Protein AF-A0A3C0R7H1-F1 (afdb_monomer_lite)

Foldseek 3Di:
DAQEDEAEAAADLPPVPDDVSVVVVVVVVVCVVVRHHYDYHHHHPPD

Structure (mmCIF, N/CA/C/O backbone):
data_AF-A0A3C0R7H1-F1
#
_entry.id   AF-A0A3C0R7H1-F1
#
loop_
_atom_site.group_PDB
_atom_site.id
_atom_site.type_symbol
_atom_site.label_atom_id
_atom_site.label_alt_id
_atom_site.label_comp_id
_atom_site.label_asym_id
_atom_site.label_entity_id
_atom_site.label_seq_id
_atom_site.pdbx_PDB_ins_code
_atom_site.Cartn_x
_atom_site.Cartn_y
_atom_site.Cartn_z
_atom_site.occupancy
_atom_site.B_iso_or_equiv
_atom_site.auth_seq_id
_atom_site.auth_comp_id
_atom_site.auth_asym_id
_atom_site.auth_atom_id
_atom_site.pdbx_PDB_model_num
ATOM 1 N N . MET A 1 1 ? -14.999 11.320 13.115 1.00 73.00 1 MET A N 1
ATOM 2 C CA . MET A 1 1 ? -14.070 11.726 12.042 1.00 73.00 1 MET A CA 1
ATOM 3 C C . MET A 1 1 ? -13.648 10.459 11.323 1.00 73.00 1 MET A C 1
ATOM 5 O O . MET A 1 1 ? -13.208 9.533 11.993 1.00 73.00 1 MET A O 1
ATOM 9 N N . GLU A 1 2 ? -13.903 10.362 10.022 1.00 86.06 2 GLU A N 1
ATOM 10 C CA . GLU A 1 2 ? -13.579 9.168 9.234 1.00 86.06 2 GLU A CA 1
ATOM 11 C C . GLU A 1 2 ? -12.055 9.042 9.082 1.00 86.06 2 GLU A C 1
ATOM 13 O O . GLU A 1 2 ? -11.386 10.011 8.725 1.00 86.06 2 GLU A O 1
ATOM 18 N N . LYS A 1 3 ? -11.487 7.870 9.394 1.00 93.00 3 LYS A N 1
ATOM 19 C CA . LYS A 1 3 ? -10.056 7.602 9.193 1.00 93.00 3 LYS A CA 1
ATOM 20 C C . LYS A 1 3 ? -9.841 7.185 7.740 1.00 93.00 3 LYS A C 1
ATOM 22 O O . LYS A 1 3 ? -9.905 5.999 7.440 1.00 93.00 3 LYS A O 1
ATOM 27 N N . HIS A 1 4 ? -9.606 8.152 6.858 1.00 97.31 4 HIS A N 1
ATOM 28 C CA . HIS A 1 4 ? -9.395 7.906 5.432 1.00 97.31 4 HIS 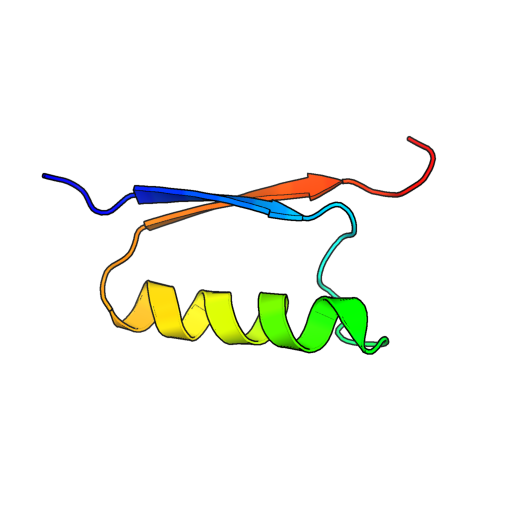A CA 1
ATOM 29 C C . HIS A 1 4 ? -8.002 8.382 5.000 1.00 97.31 4 HIS A C 1
ATOM 31 O O . HIS A 1 4 ? -7.691 9.569 5.088 1.00 97.31 4 HIS A O 1
ATOM 37 N N . LEU A 1 5 ? -7.157 7.451 4.553 1.00 97.25 5 LEU A N 1
ATOM 38 C CA . LEU A 1 5 ? -5.826 7.734 4.022 1.00 97.25 5 LEU A CA 1
ATOM 39 C C . LEU A 1 5 ? -5.806 7.656 2.497 1.00 97.25 5 LEU A C 1
ATOM 41 O O . LEU A 1 5 ? -6.273 6.689 1.899 1.00 97.25 5 LEU A O 1
ATOM 45 N N . HIS A 1 6 ? -5.183 8.656 1.881 1.00 97.19 6 HIS A N 1
ATOM 46 C CA . HIS A 1 6 ? -4.793 8.621 0.478 1.00 97.19 6 HIS A CA 1
ATOM 47 C C . HIS A 1 6 ? -3.309 8.259 0.413 1.00 97.19 6 HIS A C 1
ATOM 49 O O . HIS A 1 6 ? -2.478 8.970 0.979 1.00 97.19 6 HIS A O 1
ATOM 55 N N . ILE A 1 7 ? -2.976 7.150 -0.246 1.00 96.06 7 ILE A N 1
ATOM 56 C CA . ILE A 1 7 ? -1.597 6.662 -0.369 1.00 96.06 7 ILE A CA 1
ATOM 57 C C . ILE A 1 7 ? -1.178 6.744 -1.833 1.00 96.06 7 ILE A C 1
ATOM 59 O O . ILE A 1 7 ? -1.880 6.234 -2.702 1.00 96.06 7 ILE A O 1
ATOM 63 N N . ILE A 1 8 ? -0.036 7.379 -2.098 1.00 94.56 8 ILE A N 1
ATOM 64 C CA . ILE A 1 8 ? 0.554 7.481 -3.436 1.00 94.56 8 ILE A CA 1
ATOM 65 C C . ILE A 1 8 ? 1.612 6.389 -3.588 1.00 94.56 8 ILE A C 1
ATOM 67 O O . ILE A 1 8 ? 2.594 6.362 -2.848 1.00 94.56 8 ILE A O 1
ATOM 71 N N . ALA A 1 9 ? 1.408 5.506 -4.560 1.00 92.81 9 ALA A N 1
ATOM 72 C CA . ALA A 1 9 ? 2.321 4.444 -4.944 1.00 92.81 9 ALA A CA 1
ATOM 73 C C . ALA A 1 9 ? 2.871 4.746 -6.340 1.00 92.81 9 ALA A C 1
ATOM 75 O O . ALA A 1 9 ? 2.151 4.664 -7.332 1.00 92.81 9 ALA A O 1
ATOM 76 N N . LEU A 1 10 ? 4.154 5.107 -6.417 1.00 90.00 10 LEU A N 1
ATOM 77 C CA . LEU A 1 10 ? 4.797 5.472 -7.686 1.00 90.00 10 LEU A CA 1
ATOM 78 C C . LEU A 1 10 ? 4.975 4.285 -8.647 1.00 90.00 10 LEU A C 1
ATOM 80 O O . LEU A 1 10 ? 5.280 4.513 -9.808 1.00 90.00 10 LEU A O 1
ATOM 84 N N . ASN A 1 11 ? 4.763 3.063 -8.150 1.00 88.69 11 ASN A N 1
ATOM 85 C CA . ASN A 1 11 ? 4.669 1.818 -8.903 1.00 88.69 11 ASN A CA 1
ATOM 86 C C . ASN A 1 11 ? 3.450 1.026 -8.404 1.00 88.69 11 ASN A C 1
ATOM 88 O O . ASN A 1 11 ? 3.073 1.132 -7.230 1.00 88.69 11 ASN A O 1
ATOM 92 N N . VAL A 1 12 ? 2.866 0.190 -9.263 1.00 92.00 12 VAL A N 1
ATOM 93 C CA . VAL A 1 12 ? 1.798 -0.742 -8.873 1.00 92.00 12 VAL A CA 1
ATOM 94 C C . VAL A 1 12 ? 2.366 -1.756 -7.863 1.00 92.00 12 VAL A C 1
ATOM 96 O O . VAL A 1 12 ? 3.321 -2.456 -8.189 1.00 92.00 12 VAL A O 1
ATOM 99 N N . PRO A 1 13 ? 1.810 -1.873 -6.640 1.00 93.62 13 PRO A N 1
ATOM 100 C CA . PRO A 1 13 ? 2.386 -2.716 -5.589 1.00 93.62 13 PRO A CA 1
ATOM 101 C C . PRO A 1 13 ? 2.135 -4.216 -5.760 1.00 93.62 13 PRO A C 1
ATOM 103 O O . PRO A 1 13 ? 2.530 -5.006 -4.904 1.00 93.62 13 PRO A O 1
ATOM 106 N N . PHE A 1 14 ? 1.457 -4.605 -6.839 1.00 93.25 14 PHE A N 1
ATOM 107 C CA . PHE A 1 14 ? 1.221 -5.988 -7.213 1.00 93.25 14 PHE A CA 1
ATOM 108 C C . PHE A 1 14 ? 1.672 -6.215 -8.667 1.00 93.25 14 PHE A C 1
ATOM 110 O O . PHE A 1 14 ? 1.321 -5.400 -9.523 1.00 93.25 14 PHE A O 1
ATOM 117 N N . PRO A 1 15 ? 2.350 -7.334 -8.977 1.00 93.56 15 PRO A N 1
ATOM 118 C CA . PRO A 1 15 ? 2.788 -8.389 -8.055 1.00 93.56 15 PRO A CA 1
ATOM 119 C C . PRO A 1 15 ? 3.869 -7.917 -7.068 1.00 93.56 15 PRO A C 1
ATOM 121 O O . PRO A 1 15 ? 4.557 -6.932 -7.299 1.00 93.56 15 PRO A O 1
ATOM 124 N N . VAL A 1 16 ? 3.994 -8.609 -5.930 1.00 94.00 16 VAL A N 1
ATOM 125 C CA . VAL A 1 16 ? 4.997 -8.296 -4.892 1.00 94.00 16 VAL A CA 1
ATOM 126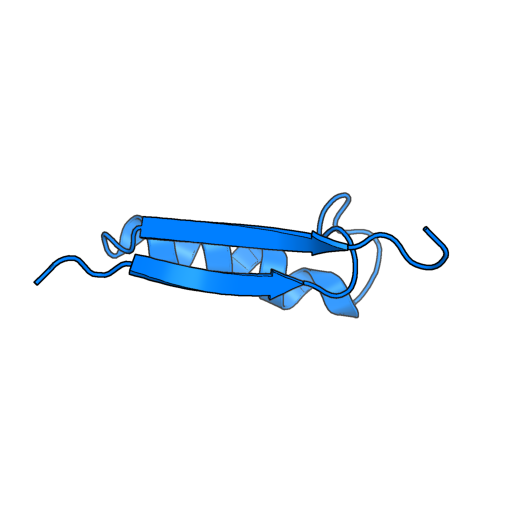 C C . VAL A 1 16 ? 6.332 -8.951 -5.258 1.00 94.00 16 VAL A C 1
ATOM 128 O O . VAL A 1 16 ? 6.794 -9.873 -4.590 1.00 94.00 16 VAL A O 1
ATOM 131 N N . ASP A 1 17 ? 6.907 -8.542 -6.383 1.00 92.25 17 ASP A N 1
ATOM 132 C CA . ASP A 1 17 ? 8.040 -9.215 -7.030 1.00 92.25 17 ASP A CA 1
ATOM 133 C C . ASP A 1 17 ? 9.382 -8.482 -6.874 1.00 92.25 17 ASP A C 1
ATOM 135 O O . ASP A 1 17 ? 10.431 -9.038 -7.202 1.00 92.25 17 ASP A O 1
ATOM 139 N N . TYR A 1 18 ? 9.384 -7.273 -6.305 1.00 88.88 18 TYR A N 1
ATOM 140 C CA . TYR A 1 18 ? 10.603 -6.536 -5.982 1.00 88.88 18 TYR A CA 1
ATOM 141 C C . TYR A 1 18 ? 10.527 -5.850 -4.612 1.00 88.88 18 TYR A C 1
ATOM 143 O O . TYR A 1 18 ? 9.459 -5.521 -4.096 1.00 88.88 18 TYR A O 1
ATOM 151 N N . GLY A 1 19 ? 11.692 -5.600 -4.006 1.00 87.62 19 GLY A N 1
ATOM 152 C CA . GLY A 1 19 ? 11.782 -5.152 -2.610 1.00 87.62 19 GLY A CA 1
ATOM 153 C C . GLY A 1 19 ? 11.046 -3.844 -2.291 1.00 87.62 19 GLY A C 1
ATOM 154 O O . GLY A 1 19 ? 10.573 -3.668 -1.172 1.00 87.62 19 GLY A O 1
ATOM 155 N N . GLY A 1 20 ? 10.901 -2.939 -3.263 1.00 86.31 20 GLY A N 1
ATOM 156 C CA . GLY A 1 20 ? 10.291 -1.624 -3.046 1.00 86.31 20 GLY A CA 1
ATOM 157 C C . GLY A 1 20 ? 8.765 -1.627 -2.901 1.00 86.31 20 GLY A C 1
ATOM 158 O O . GLY A 1 20 ? 8.223 -0.634 -2.426 1.00 86.31 20 GLY A O 1
ATOM 159 N N . VAL A 1 21 ? 8.069 -2.713 -3.261 1.00 92.75 21 VAL A N 1
ATOM 160 C CA . VAL A 1 21 ? 6.602 -2.828 -3.089 1.00 92.75 21 VAL A CA 1
ATOM 161 C C . VAL A 1 21 ? 6.189 -3.644 -1.876 1.00 92.75 21 VAL A C 1
ATOM 163 O O . VAL A 1 21 ?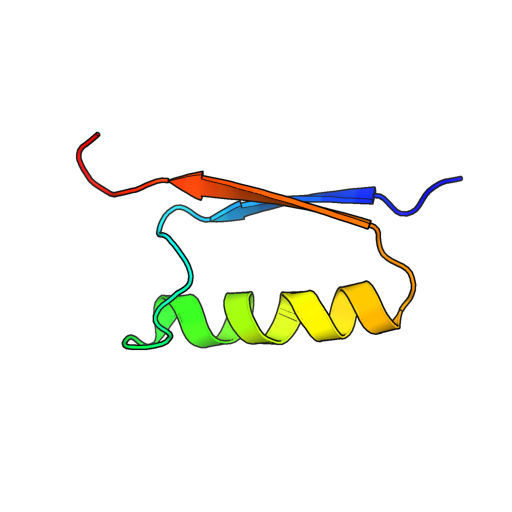 5.040 -3.548 -1.450 1.00 92.75 21 VAL A O 1
ATOM 166 N N . VAL A 1 22 ? 7.119 -4.400 -1.284 1.00 94.56 22 VAL A N 1
ATOM 167 C CA . VAL A 1 22 ? 6.838 -5.326 -0.178 1.00 94.56 22 VAL A CA 1
ATOM 168 C C . VAL A 1 22 ? 6.216 -4.602 1.016 1.00 94.56 22 VAL A C 1
ATOM 170 O O . VAL A 1 22 ? 5.142 -4.988 1.472 1.00 94.56 22 VAL A O 1
ATOM 173 N N . ASP A 1 23 ? 6.860 -3.541 1.511 1.00 92.94 23 ASP A N 1
ATOM 174 C CA . ASP A 1 23 ? 6.369 -2.811 2.689 1.00 92.94 23 ASP A CA 1
ATOM 175 C C . ASP A 1 23 ? 4.991 -2.187 2.434 1.00 92.94 23 ASP A C 1
ATOM 177 O O . ASP A 1 23 ? 4.081 -2.341 3.247 1.00 92.94 23 ASP A O 1
ATOM 181 N N . LEU A 1 24 ? 4.804 -1.536 1.281 1.00 94.38 24 LEU A N 1
ATOM 182 C CA . LEU A 1 24 ? 3.522 -0.931 0.934 1.00 94.38 24 LEU A CA 1
ATOM 183 C C . LEU A 1 24 ? 2.415 -1.989 0.857 1.00 94.38 24 LEU A C 1
ATOM 185 O O . LEU A 1 24 ? 1.379 -1.818 1.496 1.00 94.38 24 LEU A O 1
ATOM 189 N N . PHE A 1 25 ? 2.637 -3.086 0.127 1.00 96.12 25 PHE A N 1
ATOM 190 C CA . PHE A 1 25 ? 1.627 -4.123 -0.082 1.00 96.12 25 PHE A CA 1
ATOM 191 C C . PHE A 1 25 ? 1.111 -4.706 1.239 1.00 96.12 25 PHE A C 1
ATOM 193 O O . PHE A 1 25 ? -0.099 -4.816 1.431 1.00 96.12 25 PHE A O 1
ATOM 200 N N . TRP A 1 26 ? 2.004 -5.013 2.185 1.00 96.00 26 TRP A N 1
ATOM 201 C CA . TRP A 1 26 ? 1.623 -5.602 3.476 1.00 96.00 26 TRP A CA 1
ATOM 202 C C . TRP A 1 26 ? 1.115 -4.582 4.504 1.00 96.00 26 TRP A C 1
ATOM 204 O O . TRP A 1 26 ? 0.404 -4.948 5.444 1.00 96.00 26 TRP A O 1
ATOM 214 N N . LYS A 1 27 ? 1.402 -3.290 4.319 1.00 95.38 27 LYS A N 1
ATOM 215 C CA . LYS A 1 27 ? 0.883 -2.213 5.174 1.00 95.38 27 LYS A CA 1
ATOM 216 C C . LYS A 1 27 ? -0.604 -1.945 4.939 1.00 95.38 27 LYS A C 1
ATOM 218 O O . LYS A 1 27 ? -1.320 -1.662 5.897 1.00 95.38 27 LYS A O 1
ATOM 223 N N . LEU A 1 28 ? -1.081 -2.084 3.701 1.00 96.81 28 LEU A N 1
ATOM 224 C CA . LEU A 1 28 ? -2.489 -1.879 3.336 1.00 96.81 28 LEU A CA 1
ATOM 225 C C . LEU A 1 28 ? -3.468 -2.737 4.166 1.00 96.81 28 LEU A C 1
ATOM 227 O O . LEU A 1 28 ? -4.325 -2.147 4.828 1.00 96.81 28 LEU A O 1
ATOM 231 N N . PRO A 1 29 ? -3.344 -4.082 4.228 1.00 96.81 29 PRO A N 1
ATOM 232 C CA . PRO A 1 29 ? -4.253 -4.903 5.029 1.00 96.81 29 PRO A CA 1
ATOM 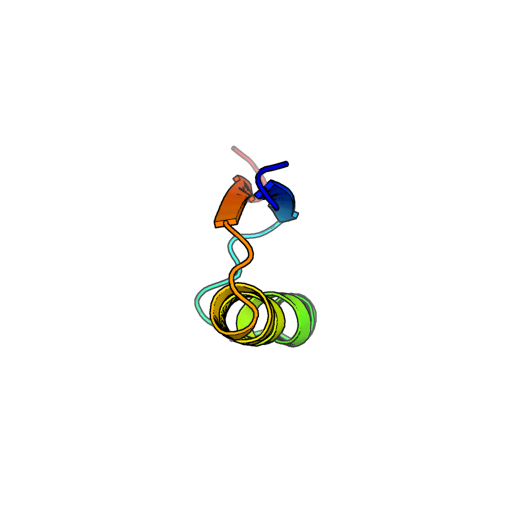233 C C . PRO A 1 29 ? -4.115 -4.633 6.533 1.00 96.81 29 PRO A C 1
ATOM 235 O O . PRO A 1 29 ? -5.112 -4.670 7.250 1.00 96.81 29 PRO A O 1
ATOM 238 N N . SER A 1 30 ? -2.912 -4.305 7.020 1.00 97.38 30 SER A N 1
ATOM 239 C CA . SER A 1 30 ? -2.694 -3.938 8.428 1.00 97.38 30 SER A CA 1
ATOM 240 C C . SER A 1 30 ? -3.449 -2.658 8.814 1.00 97.38 30 SER A C 1
ATOM 242 O O . SER A 1 30 ? -4.086 -2.599 9.866 1.00 97.38 30 SER A O 1
ATOM 244 N N . LEU A 1 31 ? -3.443 -1.647 7.941 1.00 96.94 31 LEU A N 1
ATOM 245 C CA . LEU A 1 31 ? -4.198 -0.406 8.130 1.00 96.94 31 LEU A CA 1
ATOM 246 C C . LEU A 1 31 ? -5.713 -0.641 8.033 1.00 96.94 31 LEU A C 1
ATOM 248 O O . LEU A 1 31 ? -6.465 -0.158 8.881 1.00 96.94 31 LEU A O 1
ATOM 252 N N . GLN A 1 32 ? -6.166 -1.427 7.053 1.00 96.62 32 GLN A N 1
ATOM 253 C CA . GLN A 1 32 ? -7.581 -1.784 6.916 1.00 96.62 32 GLN A CA 1
ATOM 254 C C . GLN A 1 32 ? -8.103 -2.543 8.144 1.00 96.62 32 GLN A C 1
ATOM 256 O O . GLN A 1 32 ? -9.192 -2.239 8.628 1.00 96.62 32 GLN A O 1
ATOM 261 N N . ALA A 1 33 ? -7.309 -3.456 8.717 1.00 97.81 33 ALA A N 1
ATOM 262 C CA . ALA A 1 33 ? -7.653 -4.177 9.946 1.00 97.81 33 ALA A CA 1
ATOM 263 C C . ALA A 1 33 ? -7.849 -3.253 11.166 1.00 97.81 33 ALA A C 1
ATOM 265 O O . ALA A 1 33 ? -8.537 -3.618 12.116 1.00 97.81 33 ALA A O 1
ATOM 266 N N . GLN A 1 34 ? -7.291 -2.040 11.135 1.00 96.69 34 GLN A N 1
ATOM 267 C CA . GLN A 1 34 ? -7.476 -1.010 12.164 1.00 96.69 34 GLN A CA 1
ATOM 268 C C . GLN A 1 34 ? -8.642 -0.049 11.860 1.00 96.69 34 GLN A C 1
ATOM 270 O O . GLN A 1 34 ? -8.801 0.974 12.536 1.00 96.69 34 GLN A O 1
ATOM 275 N N . GLY A 1 35 ? -9.456 -0.357 10.845 1.00 96.62 35 GLY A N 1
ATOM 276 C CA . GLY A 1 35 ? -10.604 0.450 10.433 1.00 96.62 35 GLY A CA 1
ATOM 277 C C . GLY A 1 35 ? -10.224 1.710 9.655 1.00 96.62 35 GLY A C 1
ATOM 278 O O . GLY A 1 35 ? -10.952 2.700 9.708 1.00 96.62 35 GLY A O 1
ATOM 279 N N . VAL A 1 36 ? -9.066 1.711 8.985 1.00 97.88 36 VAL A N 1
ATOM 280 C CA . VAL A 1 36 ? -8.643 2.807 8.106 1.00 97.88 36 VAL A CA 1
ATOM 281 C C . VAL A 1 36 ? -9.151 2.548 6.689 1.00 97.88 36 VAL A C 1
ATOM 283 O O . VAL A 1 36 ? -8.794 1.547 6.069 1.00 97.88 36 VAL A O 1
ATOM 286 N N . ASN A 1 37 ? -9.948 3.475 6.162 1.00 97.69 37 ASN A N 1
ATOM 287 C CA . ASN A 1 37 ? -10.313 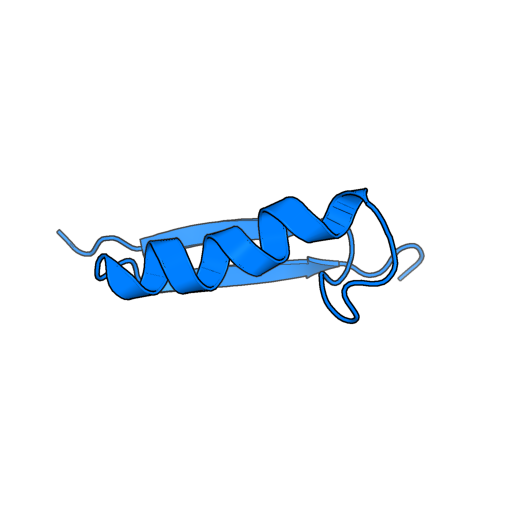3.508 4.750 1.00 97.69 37 ASN A CA 1
ATOM 288 C C . ASN A 1 37 ? -9.105 3.975 3.936 1.00 97.69 37 ASN A C 1
ATOM 290 O O . ASN A 1 37 ? -8.396 4.898 4.343 1.00 97.69 37 ASN A O 1
ATOM 294 N N . ILE A 1 38 ? -8.854 3.339 2.794 1.00 97.69 38 ILE A N 1
ATOM 295 C CA . ILE A 1 38 ? -7.676 3.626 1.973 1.00 97.69 38 ILE A CA 1
ATOM 296 C C . ILE A 1 38 ? -8.102 3.865 0.530 1.00 97.69 38 ILE A C 1
ATOM 298 O O . ILE A 1 38 ? -8.717 2.996 -0.084 1.00 97.69 38 ILE A O 1
ATOM 302 N N . HIS A 1 39 ? -7.696 5.007 -0.022 1.00 97.50 39 HIS A N 1
ATOM 303 C CA . HIS A 1 39 ? -7.648 5.244 -1.459 1.00 97.50 39 HIS A CA 1
ATOM 304 C C . HIS A 1 39 ? -6.191 5.129 -1.916 1.00 97.50 39 HIS A C 1
ATOM 306 O O . HIS A 1 39 ? -5.349 5.959 -1.561 1.00 97.50 39 HIS A O 1
ATOM 312 N N . LEU A 1 40 ? -5.882 4.085 -2.682 1.00 96.81 40 LEU A N 1
ATOM 313 C CA . LEU A 1 40 ? -4.538 3.833 -3.192 1.00 96.81 40 LEU A CA 1
ATOM 314 C C . LEU A 1 40 ? -4.413 4.356 -4.626 1.00 96.81 40 LEU A C 1
ATOM 316 O O . LEU A 1 40 ? -5.076 3.857 -5.531 1.00 96.81 40 LEU A O 1
ATOM 320 N N . HIS A 1 41 ? -3.548 5.345 -4.823 1.00 95.69 41 HIS A N 1
ATOM 321 C CA . HIS A 1 41 ? -3.219 5.906 -6.131 1.00 95.69 41 HIS A CA 1
ATOM 322 C C . HIS A 1 41 ? -1.996 5.171 -6.671 1.00 95.69 41 HIS A C 1
ATOM 324 O O . HIS A 1 41 ? -0.890 5.392 -6.180 1.00 95.69 41 HIS A O 1
ATOM 330 N N . CYS A 1 42 ? -2.193 4.278 -7.639 1.00 93.75 42 CYS A N 1
ATOM 331 C CA . CYS A 1 42 ? -1.112 3.535 -8.283 1.00 93.75 42 CYS A CA 1
ATOM 332 C C . CYS A 1 42 ? -0.735 4.184 -9.611 1.00 93.75 42 CYS A C 1
ATOM 334 O O . CYS A 1 42 ? -1.605 4.433 -10.444 1.00 93.75 42 CYS A O 1
ATOM 336 N N . PHE A 1 43 ? 0.560 4.379 -9.819 1.00 91.19 43 PHE A N 1
ATOM 337 C CA . PHE A 1 43 ? 1.120 4.864 -11.073 1.00 91.19 43 PHE A CA 1
ATOM 338 C C . PHE A 1 43 ? 1.996 3.775 -11.695 1.00 91.19 43 PHE A C 1
ATOM 340 O O . PHE A 1 43 ? 2.600 2.974 -10.981 1.00 91.19 43 PHE A O 1
ATOM 347 N N . ASP A 1 44 ? 2.011 3.713 -13.023 1.00 85.12 44 ASP A N 1
ATOM 348 C CA . ASP A 1 44 ? 2.880 2.826 -13.796 1.00 85.12 44 ASP A CA 1
ATOM 349 C C . ASP A 1 44 ? 3.976 3.680 -14.438 1.00 85.12 44 ASP A C 1
ATOM 351 O O . ASP A 1 44 ? 3.711 4.772 -14.946 1.00 85.12 44 ASP A O 1
ATOM 355 N N . TYR A 1 45 ? 5.223 3.224 -14.380 1.00 74.62 45 TYR A N 1
ATOM 356 C CA . TYR A 1 45 ? 6.347 4.029 -14.841 1.00 74.62 45 TYR A CA 1
ATOM 357 C C . TYR A 1 45 ? 6.311 4.132 -16.375 1.00 74.62 45 TYR A C 1
ATOM 359 O O . TYR A 1 45 ? 6.421 3.128 -17.076 1.00 74.62 45 TYR A O 1
ATOM 367 N N . GLY A 1 46 ? 6.187 5.351 -16.911 1.00 67.69 46 GLY A N 1
ATOM 368 C CA . GLY A 1 46 ? 6.201 5.606 -18.359 1.00 67.69 46 GLY A CA 1
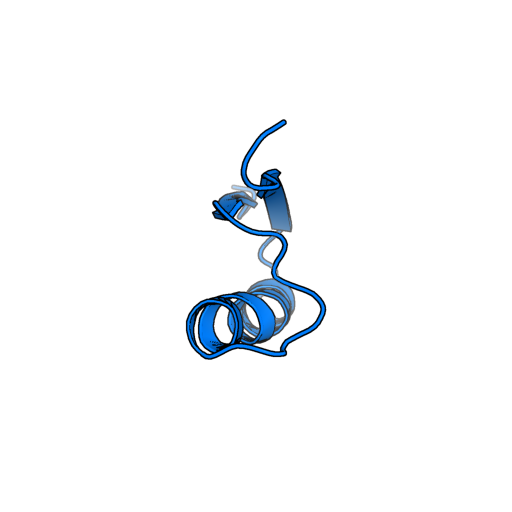ATOM 369 C C . GLY A 1 46 ? 4.830 5.737 -19.036 1.00 67.69 46 GLY A C 1
ATOM 370 O O . GLY A 1 46 ? 4.768 5.613 -20.262 1.00 67.69 46 GLY A O 1
ATOM 371 N N . ARG A 1 47 ? 3.752 5.990 -18.280 1.00 60.56 47 ARG A N 1
ATOM 372 C CA . ARG A 1 47 ? 2.415 6.318 -18.804 1.00 60.56 47 ARG A CA 1
ATOM 373 C C . ARG A 1 47 ? 1.768 7.471 -18.052 1.00 60.56 47 ARG A C 1
ATOM 375 O O . ARG A 1 47 ? 1.938 7.532 -16.817 1.00 60.56 47 ARG A O 1
#

Radius of gyration: 11.56 Å; chains: 1; bounding box: 26×21×31 Å

Sequence (47 aa):
MEKHLHIIALNVPFPVDYGGVVDLFWKLPSLQAQGVNIHLHCFDYGR

Secondary structure (DSSP, 8-state):
---EEEEEESS---S--SHHHHHHHHHHHHHHHTT-EEEEEE--TT-

pLDDT: mean 91.95, std 7.92, range [60.56, 97.88]